Protein AF-E4PH77-F1 (afdb_monomer_lite)

Radius of gyration: 17.48 Å; chains: 1; bounding box: 30×20×44 Å

Foldseek 3Di:
DDPDPPDPQPVDPDPVRVVVVVVCVVVVVDDDDDDPQDPVNVVPPDDDDDD

Structure (mmCIF, N/CA/C/O backbone):
data_AF-E4PH77-F1
#
_entry.id   AF-E4PH77-F1
#
loop_
_atom_site.group_PDB
_atom_site.id
_atom_site.type_symbol
_atom_site.label_atom_id
_atom_site.label_alt_id
_atom_site.label_comp_id
_atom_site.label_asym_id
_atom_site.label_entity_id
_atom_site.label_seq_id
_atom_site.pdbx_PDB_ins_code
_atom_site.Cartn_x
_atom_site.Cartn_y
_atom_site.Cartn_z
_atom_site.occupancy
_atom_site.B_iso_or_equiv
_atom_site.auth_seq_id
_atom_site.auth_comp_id
_atom_site.auth_asym_id
_atom_site.auth_atom_id
_atom_site.pdbx_PDB_model_num
ATOM 1 N N . MET A 1 1 ? -7.728 -11.183 11.511 1.00 73.25 1 MET A N 1
ATOM 2 C CA . MET A 1 1 ? -8.565 -10.081 10.995 1.00 73.25 1 MET A CA 1
ATOM 3 C C . MET A 1 1 ? -9.684 -10.696 10.180 1.00 73.25 1 MET A C 1
ATOM 5 O O . MET A 1 1 ? -9.419 -11.651 9.463 1.00 73.25 1 MET A O 1
ATOM 9 N N . GLU A 1 2 ? -10.904 -10.193 10.333 1.00 81.19 2 GLU A N 1
ATOM 10 C CA . GLU A 1 2 ? -12.084 -10.695 9.628 1.00 81.19 2 GLU A CA 1
ATOM 11 C C . GLU A 1 2 ? -12.290 -9.937 8.303 1.00 81.19 2 GLU A C 1
ATOM 13 O O . GLU A 1 2 ? -12.081 -8.720 8.229 1.00 81.19 2 GLU A O 1
ATOM 18 N N . TRP A 1 3 ? -12.659 -10.659 7.243 1.00 83.31 3 TRP A N 1
ATOM 19 C CA . TRP A 1 3 ? -12.933 -10.109 5.912 1.00 83.31 3 TRP A CA 1
ATOM 20 C C . TRP A 1 3 ? -14.394 -9.655 5.819 1.00 83.31 3 TRP A C 1
ATOM 22 O O . TRP A 1 3 ? -15.223 -10.323 5.210 1.00 83.31 3 TRP A O 1
ATOM 32 N N . THR A 1 4 ? -14.711 -8.518 6.437 1.00 90.94 4 THR A N 1
ATOM 33 C CA . THR A 1 4 ? -16.054 -7.913 6.418 1.00 90.94 4 THR A CA 1
ATOM 34 C C . THR A 1 4 ? -16.049 -6.583 5.672 1.00 90.94 4 THR A C 1
ATOM 36 O O . THR A 1 4 ? -15.030 -5.894 5.618 1.00 90.94 4 THR A O 1
ATOM 39 N N . GLU A 1 5 ? -17.189 -6.167 5.120 1.00 90.31 5 GLU A N 1
ATOM 40 C CA . GLU A 1 5 ? -17.303 -4.848 4.472 1.00 90.31 5 GLU A CA 1
ATOM 41 C C . GLU A 1 5 ? -17.081 -3.680 5.440 1.00 90.31 5 GLU A C 1
ATOM 43 O O . GLU A 1 5 ? -16.649 -2.608 5.031 1.00 90.31 5 GLU A O 1
ATOM 48 N N . THR A 1 6 ? -17.317 -3.902 6.732 1.00 93.50 6 THR A N 1
ATOM 49 C CA . THR A 1 6 ? -17.146 -2.899 7.788 1.00 93.50 6 THR A CA 1
ATOM 50 C C . THR A 1 6 ? -15.694 -2.677 8.198 1.00 93.50 6 THR A C 1
ATOM 52 O O . THR A 1 6 ? -15.411 -1.735 8.935 1.00 93.50 6 THR A O 1
ATOM 55 N N . ASN A 1 7 ? -14.764 -3.526 7.758 1.00 92.50 7 ASN A N 1
ATOM 56 C CA . ASN A 1 7 ? -13.358 -3.385 8.098 1.00 92.50 7 ASN A CA 1
ATOM 57 C C . ASN A 1 7 ? -12.712 -2.260 7.260 1.00 92.50 7 ASN A C 1
ATOM 59 O O . ASN A 1 7 ? -12.509 -2.447 6.055 1.00 92.50 7 ASN A O 1
ATOM 63 N N . PRO A 1 8 ? -12.315 -1.129 7.881 1.00 93.75 8 PRO A N 1
ATOM 64 C CA . PRO A 1 8 ? -11.813 0.039 7.156 1.00 93.75 8 PRO A CA 1
ATOM 65 C C . PRO A 1 8 ? -10.419 -0.180 6.563 1.00 93.75 8 PRO A C 1
ATOM 67 O O . PRO A 1 8 ? -9.961 0.617 5.748 1.00 93.75 8 PRO A O 1
ATOM 70 N N . TRP A 1 9 ? -9.724 -1.237 6.987 1.00 95.12 9 TRP A N 1
ATOM 71 C CA . TRP A 1 9 ? -8.362 -1.511 6.551 1.00 95.12 9 TRP A CA 1
ATOM 72 C C . TRP A 1 9 ? -8.296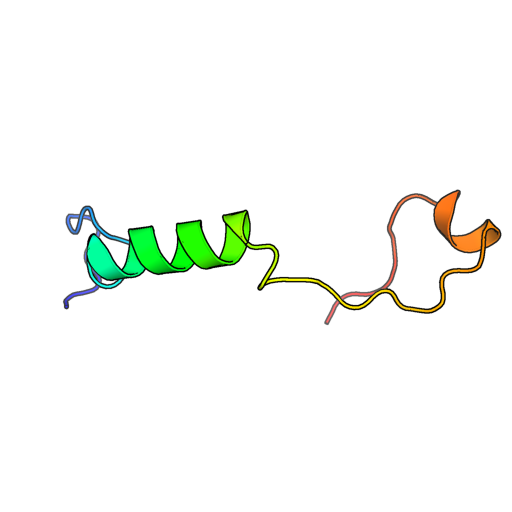 -2.354 5.293 1.00 95.12 9 TRP A C 1
ATOM 74 O O . TRP A 1 9 ? -7.217 -2.434 4.715 1.00 95.12 9 TRP A O 1
ATOM 84 N N . ARG A 1 10 ? -9.413 -2.936 4.831 1.00 94.12 10 ARG A N 1
ATOM 85 C CA . ARG A 1 10 ? -9.441 -3.680 3.566 1.00 94.12 10 ARG A CA 1
ATOM 86 C C . ARG A 1 10 ? -8.916 -2.796 2.426 1.00 94.12 10 ARG A C 1
ATOM 88 O O . ARG A 1 10 ? -9.289 -1.627 2.355 1.00 94.12 10 ARG A O 1
ATOM 95 N N . PRO A 1 11 ? -8.061 -3.324 1.533 1.00 93.62 11 PRO A N 1
ATOM 96 C CA . PRO A 1 11 ? -7.657 -4.730 1.363 1.00 93.62 11 PRO A CA 1
ATOM 97 C C . PRO A 1 11 ? -6.542 -5.222 2.310 1.00 93.62 11 PRO A C 1
ATOM 99 O O . PRO A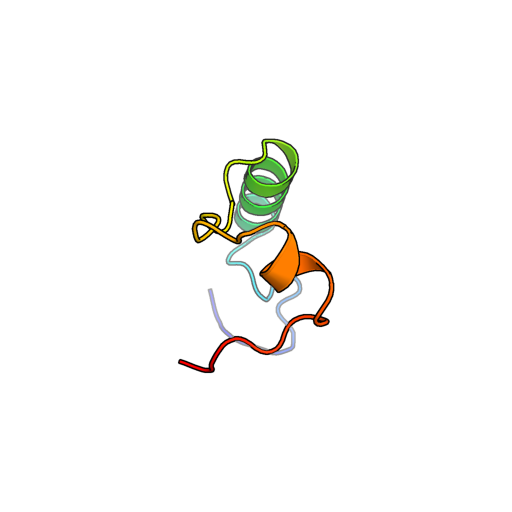 1 11 ? -6.119 -6.370 2.215 1.00 93.62 11 PRO A O 1
ATOM 102 N N . PHE A 1 12 ? -6.061 -4.385 3.224 1.00 95.75 12 PHE A N 1
ATOM 103 C CA . PHE A 1 12 ? -4.947 -4.679 4.119 1.00 95.75 12 PHE A CA 1
ATOM 104 C C . PHE A 1 12 ? -5.372 -5.259 5.471 1.00 95.75 12 PHE A C 1
ATOM 106 O O . PHE A 1 12 ? -6.507 -5.140 5.930 1.00 95.75 12 PHE A O 1
ATOM 113 N N . CYS A 1 13 ? -4.382 -5.846 6.145 1.00 93.19 13 CYS A N 1
ATOM 114 C CA . CYS A 1 13 ? -4.527 -6.459 7.460 1.00 93.19 13 CYS A CA 1
ATOM 115 C C . CYS A 1 13 ? -4.630 -5.450 8.628 1.00 93.19 13 CYS A C 1
ATOM 117 O O . CYS A 1 13 ? -4.881 -5.847 9.764 1.00 93.19 13 CYS A O 1
ATOM 119 N N . SER A 1 14 ? -4.274 -4.184 8.391 1.00 95.06 14 SER A N 1
ATOM 120 C CA . SER A 1 14 ? -4.154 -3.099 9.378 1.00 95.06 14 SER A CA 1
ATOM 121 C C . SER A 1 14 ? -3.648 -1.827 8.688 1.00 95.06 14 SER A C 1
ATOM 123 O O . SER A 1 14 ? -3.161 -1.879 7.555 1.00 95.06 14 SER A O 1
ATOM 125 N N . GLU A 1 15 ? -3.653 -0.706 9.410 1.00 96.44 15 GLU A N 1
ATOM 126 C CA . GLU A 1 15 ? -2.970 0.524 8.995 1.00 96.44 15 GLU A CA 1
ATOM 127 C C . GLU A 1 15 ? -1.478 0.306 8.714 1.00 96.44 15 GLU A C 1
ATOM 129 O O . GLU A 1 15 ? -0.955 0.774 7.706 1.00 96.44 15 GLU A O 1
ATOM 134 N N . ARG A 1 16 ? -0.796 -0.473 9.564 1.00 97.62 16 ARG A N 1
ATOM 135 C CA . ARG A 1 16 ? 0.625 -0.792 9.385 1.00 97.62 16 ARG A CA 1
ATOM 136 C C . ARG A 1 16 ? 0.877 -1.503 8.054 1.00 97.62 16 ARG A C 1
ATOM 138 O O . ARG A 1 16 ? 1.809 -1.134 7.351 1.00 97.62 16 ARG A O 1
ATOM 145 N N . CYS A 1 17 ? 0.053 -2.497 7.710 1.00 97.44 17 CYS A N 1
ATOM 146 C CA . CYS A 1 17 ? 0.146 -3.208 6.428 1.00 97.44 17 CYS A CA 1
ATOM 147 C C . CYS A 1 17 ? -0.012 -2.233 5.239 1.00 97.44 17 CYS A C 1
ATOM 149 O O . CYS A 1 17 ? 0.778 -2.289 4.302 1.00 97.44 17 CYS A O 1
ATOM 151 N N . LYS A 1 18 ? -0.974 -1.300 5.313 1.00 97.31 18 LYS A N 1
ATOM 152 C CA . LYS A 1 18 ? -1.192 -0.264 4.288 1.00 97.31 18 LYS A CA 1
ATOM 153 C C . LYS A 1 18 ? 0.022 0.657 4.114 1.00 97.31 18 LYS A C 1
ATOM 155 O O . LYS A 1 18 ? 0.398 0.966 2.990 1.00 97.31 18 LYS A O 1
ATOM 160 N N . LEU A 1 19 ? 0.622 1.112 5.216 1.00 98.38 19 LEU A N 1
ATOM 161 C CA . LEU A 1 19 ? 1.774 2.020 5.168 1.00 98.38 19 LEU A CA 1
ATOM 162 C C . LEU A 1 19 ? 3.034 1.342 4.620 1.00 98.38 19 LEU A C 1
ATOM 164 O O . LEU A 1 19 ? 3.798 1.986 3.909 1.00 98.38 19 LEU A O 1
ATOM 168 N N . ILE A 1 20 ? 3.240 0.058 4.925 1.00 98.56 20 ILE A N 1
ATOM 169 C CA . ILE A 1 20 ? 4.359 -0.717 4.372 1.00 98.56 20 ILE A CA 1
ATOM 170 C C . ILE A 1 20 ? 4.218 -0.848 2.856 1.00 98.56 20 ILE A C 1
ATOM 172 O O . ILE A 1 20 ? 5.172 -0.558 2.143 1.00 98.56 20 ILE A O 1
ATOM 176 N N . ASP A 1 21 ? 3.036 -1.236 2.369 1.00 98.38 21 ASP A N 1
ATOM 177 C CA . ASP A 1 21 ? 2.790 -1.373 0.930 1.00 98.38 21 ASP A CA 1
ATOM 178 C C . ASP A 1 21 ? 2.995 -0.042 0.196 1.00 98.38 21 ASP A C 1
ATOM 180 O O . ASP A 1 21 ? 3.702 0.018 -0.807 1.00 98.38 21 ASP A O 1
ATOM 184 N N . LEU A 1 22 ? 2.474 1.051 0.765 1.00 98.31 22 LEU A N 1
ATOM 185 C CA . LEU A 1 22 ? 2.701 2.397 0.243 1.00 98.31 22 LEU A CA 1
ATOM 186 C C . LEU A 1 22 ? 4.195 2.753 0.187 1.00 98.31 22 LEU A C 1
ATOM 188 O O . LEU A 1 22 ? 4.642 3.354 -0.787 1.00 98.31 22 LEU A O 1
ATOM 192 N N . GLY A 1 23 ? 4.962 2.386 1.216 1.00 98.38 23 GLY A N 1
ATOM 193 C CA . GLY A 1 23 ? 6.410 2.576 1.245 1.00 98.38 23 GLY A CA 1
ATOM 194 C C . GLY A 1 23 ? 7.122 1.802 0.135 1.00 98.38 23 GLY A C 1
ATOM 195 O O . GLY A 1 23 ? 7.927 2.389 -0.579 1.00 98.38 23 GLY A O 1
ATOM 196 N N . ALA A 1 24 ? 6.77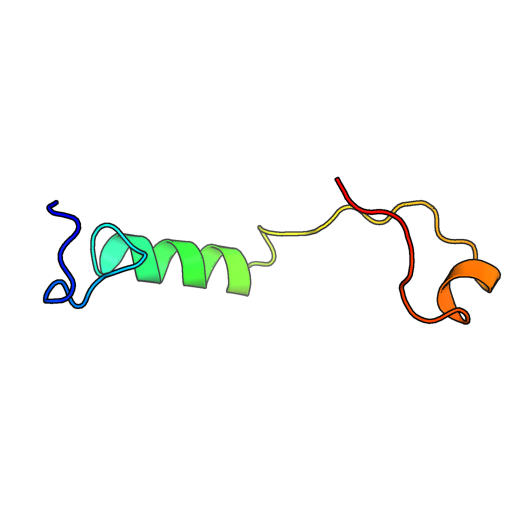6 0.529 -0.064 1.00 98.56 24 ALA A N 1
ATOM 197 C CA . ALA A 1 24 ? 7.353 -0.305 -1.119 1.00 98.56 24 ALA A CA 1
ATOM 198 C C . ALA A 1 24 ? 7.080 0.264 -2.524 1.00 98.56 24 ALA A C 1
ATOM 200 O O . ALA A 1 24 ? 7.976 0.291 -3.367 1.00 98.56 24 ALA A O 1
ATOM 201 N N . TRP A 1 25 ? 5.875 0.796 -2.759 1.00 97.69 25 TRP A N 1
ATOM 202 C CA . TRP A 1 25 ? 5.561 1.535 -3.987 1.00 97.69 25 TRP A CA 1
ATOM 203 C C . TRP A 1 25 ? 6.404 2.802 -4.140 1.00 97.69 25 TRP A C 1
ATOM 205 O O . TRP A 1 25 ? 6.986 3.026 -5.198 1.00 97.69 25 TRP A O 1
ATOM 215 N N . ALA A 1 26 ? 6.484 3.626 -3.092 1.00 97.94 26 ALA A N 1
ATOM 216 C CA . ALA A 1 26 ? 7.236 4.879 -3.125 1.00 97.94 26 ALA A CA 1
ATOM 217 C C . ALA A 1 26 ? 8.748 4.666 -3.319 1.00 97.94 26 ALA A C 1
ATOM 219 O O . ALA A 1 26 ? 9.415 5.514 -3.905 1.00 97.94 26 ALA A O 1
ATOM 220 N N . ASN A 1 27 ? 9.271 3.536 -2.845 1.00 98.44 27 ASN A N 1
ATOM 221 C CA . ASN A 1 27 ? 10.671 3.141 -2.982 1.00 98.44 27 ASN A CA 1
ATOM 222 C C . ASN A 1 27 ? 10.967 2.360 -4.275 1.00 98.44 27 ASN A C 1
ATOM 224 O O . ASN A 1 27 ? 12.082 1.865 -4.426 1.00 98.44 27 ASN A O 1
ATOM 228 N N . GLU A 1 28 ? 9.992 2.210 -5.180 1.00 95.50 28 GLU A N 1
ATOM 229 C CA . GLU A 1 28 ? 10.128 1.434 -6.425 1.00 95.50 28 GLU A CA 1
ATOM 230 C C . GLU A 1 28 ? 10.532 -0.040 -6.202 1.00 95.50 28 GLU A C 1
ATOM 232 O O . GLU A 1 28 ? 11.143 -0.682 -7.061 1.00 95.50 28 GLU A O 1
ATOM 237 N N . GLU A 1 29 ? 10.177 -0.614 -5.047 1.00 97.62 29 GLU A N 1
ATOM 238 C CA . GLU A 1 29 ? 10.444 -2.024 -4.734 1.00 97.62 29 GLU A CA 1
ATOM 239 C C . GLU A 1 29 ? 9.553 -2.956 -5.571 1.00 97.62 29 GLU A C 1
ATOM 241 O O . GLU A 1 29 ? 9.956 -4.066 -5.931 1.00 97.62 29 GLU A O 1
ATOM 246 N N . TYR A 1 30 ? 8.357 -2.487 -5.937 1.00 96.06 30 TYR A N 1
ATOM 247 C CA . TYR A 1 30 ? 7.497 -3.151 -6.908 1.00 96.06 30 TYR A CA 1
ATOM 248 C C . TYR A 1 30 ? 7.786 -2.646 -8.318 1.00 96.06 30 TYR A C 1
ATOM 250 O O . TYR A 1 30 ? 7.591 -1.475 -8.637 1.00 96.06 30 TYR A O 1
ATOM 258 N N . ARG A 1 31 ? 8.193 -3.563 -9.194 1.00 90.44 31 ARG A N 1
ATOM 259 C CA . ARG A 1 31 ? 8.414 -3.291 -10.613 1.00 90.44 31 ARG A CA 1
ATOM 260 C C . ARG A 1 31 ? 7.993 -4.480 -11.454 1.00 90.44 31 ARG A C 1
ATOM 262 O O . ARG A 1 31 ? 8.248 -5.627 -11.089 1.00 90.44 31 ARG A O 1
ATOM 269 N N . VAL A 1 32 ? 7.406 -4.199 -12.609 1.00 87.75 32 VAL A N 1
ATOM 270 C CA . VAL A 1 32 ? 7.220 -5.208 -13.650 1.00 87.75 32 VAL A CA 1
ATOM 271 C C . VAL A 1 32 ? 8.529 -5.278 -14.440 1.00 87.75 32 VAL A C 1
ATOM 273 O O . VAL A 1 32 ? 9.017 -4.234 -14.885 1.00 87.75 32 VAL A O 1
ATOM 276 N N . PRO A 1 33 ? 9.164 -6.456 -14.567 1.00 84.25 33 PRO A N 1
ATOM 277 C CA . PRO A 1 33 ? 10.311 -6.613 -15.448 1.00 84.25 33 PRO A CA 1
ATOM 278 C C . PRO A 1 33 ? 9.929 -6.187 -16.864 1.00 84.25 33 PRO A C 1
ATOM 280 O O . PRO A 1 33 ? 8.892 -6.602 -17.372 1.00 84.25 33 PRO A O 1
ATOM 283 N N . ALA A 1 34 ? 10.761 -5.367 -17.500 1.00 78.69 34 ALA A N 1
ATOM 284 C CA . ALA A 1 34 ? 10.600 -5.131 -18.922 1.00 78.69 34 ALA A CA 1
ATOM 285 C C . ALA A 1 34 ? 10.989 -6.420 -19.653 1.00 78.69 34 ALA A C 1
ATOM 287 O O . ALA A 1 34 ? 12.100 -6.927 -19.469 1.00 78.69 34 ALA A O 1
ATOM 288 N N . GLU A 1 35 ? 10.090 -6.945 -20.482 1.00 77.38 35 GLU A N 1
ATOM 289 C CA . GLU A 1 35 ? 10.528 -7.780 -21.597 1.00 77.38 35 GLU A CA 1
ATOM 290 C C . GLU A 1 35 ? 11.408 -6.911 -22.507 1.00 77.38 35 GLU A C 1
ATOM 292 O O . GLU A 1 35 ? 11.288 -5.683 -22.489 1.00 77.38 35 GLU A O 1
ATOM 297 N N . ASN A 1 36 ? 12.344 -7.512 -23.249 1.00 67.19 36 ASN A N 1
ATOM 298 C CA . ASN A 1 36 ? 13.178 -6.773 -24.200 1.00 67.19 36 ASN A CA 1
ATOM 299 C C . ASN A 1 36 ? 12.289 -6.247 -25.338 1.00 67.19 36 ASN A C 1
ATOM 301 O O . ASN A 1 36 ? 12.240 -6.843 -26.408 1.00 67.19 36 ASN A O 1
ATOM 305 N N . ALA A 1 37 ? 11.560 -5.167 -25.078 1.00 64.81 37 ALA A N 1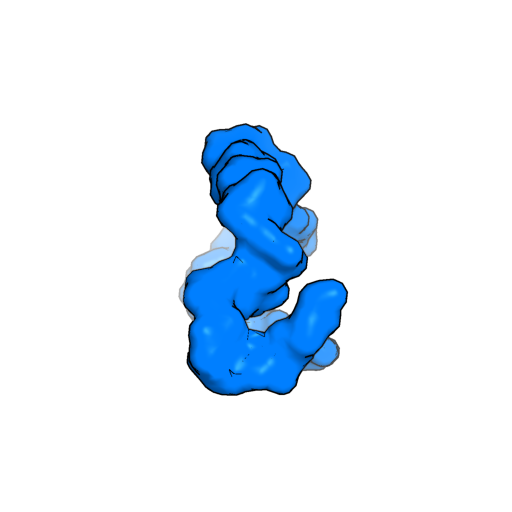
ATOM 306 C CA . ALA A 1 37 ? 10.730 -4.492 -26.046 1.00 64.81 37 ALA A CA 1
ATOM 307 C C . ALA A 1 37 ? 11.670 -3.793 -27.021 1.00 64.81 37 ALA A C 1
ATOM 309 O O . ALA A 1 37 ? 12.479 -2.935 -26.639 1.00 64.81 37 ALA A O 1
ATOM 310 N N . SER A 1 38 ? 11.609 -4.201 -28.280 1.00 70.88 38 SER A N 1
ATOM 311 C CA . SER A 1 38 ? 12.224 -3.432 -29.343 1.00 70.88 38 SER A CA 1
ATOM 312 C C . SER A 1 38 ? 11.529 -2.064 -29.429 1.00 70.88 38 SER A C 1
ATOM 314 O O . SER A 1 38 ? 10.374 -1.922 -29.019 1.00 70.88 38 SER A O 1
ATOM 316 N N . PRO A 1 39 ? 12.188 -1.030 -29.973 1.00 65.12 39 PRO A N 1
ATOM 317 C CA . PRO A 1 39 ? 11.541 0.259 -30.218 1.00 65.12 39 PRO A CA 1
ATOM 318 C C . PRO A 1 39 ? 10.252 0.149 -31.051 1.00 65.12 39 PRO A C 1
ATOM 320 O O . PRO A 1 39 ? 9.399 1.025 -30.961 1.00 65.12 39 PRO A O 1
ATOM 323 N N . GLU A 1 40 ? 10.105 -0.925 -31.832 1.00 66.94 40 GLU A N 1
ATOM 324 C CA . GLU A 1 40 ? 8.926 -1.230 -32.647 1.00 66.94 40 GLU A CA 1
ATOM 325 C C . GLU A 1 40 ? 7.743 -1.737 -31.794 1.00 66.94 40 GLU A C 1
ATOM 327 O O . GLU A 1 40 ? 6.591 -1.460 -32.125 1.00 66.94 40 GLU A O 1
ATOM 332 N N . ASP A 1 41 ? 8.012 -2.390 -30.655 1.00 65.62 41 ASP A N 1
ATOM 333 C CA . ASP A 1 41 ? 6.993 -2.910 -29.726 1.00 65.62 41 ASP A CA 1
ATOM 334 C C . ASP A 1 41 ? 6.366 -1.809 -28.849 1.00 65.62 41 ASP A C 1
ATOM 336 O O . ASP A 1 41 ? 5.282 -1.984 -28.299 1.00 65.62 41 ASP A O 1
ATOM 340 N N . LEU A 1 42 ? 7.039 -0.660 -28.705 1.00 66.06 42 LEU A N 1
ATOM 341 C CA . LEU A 1 42 ? 6.579 0.460 -27.870 1.00 66.06 42 LEU A CA 1
ATOM 342 C C . LEU A 1 42 ? 5.553 1.365 -28.575 1.00 66.06 42 LEU A C 1
ATOM 344 O O . LEU A 1 42 ? 4.837 2.106 -27.901 1.00 66.06 42 LEU A O 1
ATOM 348 N N . ASP A 1 43 ? 5.489 1.318 -29.910 1.00 65.19 43 ASP A N 1
ATOM 349 C CA . ASP A 1 43 ? 4.584 2.138 -30.735 1.00 65.19 43 ASP A CA 1
ATOM 350 C C . ASP A 1 43 ? 3.199 1.479 -30.907 1.00 65.19 43 ASP A C 1
ATOM 352 O O . ASP A 1 43 ? 2.186 2.149 -31.118 1.00 65.19 43 ASP A O 1
ATOM 356 N N . GLN A 1 44 ? 3.120 0.155 -30.735 1.00 60.22 44 GLN A N 1
ATOM 357 C CA . GLN A 1 44 ? 1.864 -0.593 -30.723 1.00 60.22 44 GLN A CA 1
ATOM 358 C C . GLN A 1 44 ? 1.340 -0.674 -29.291 1.00 60.22 44 GLN A C 1
ATOM 360 O O . GLN A 1 44 ? 1.775 -1.505 -28.504 1.00 60.22 44 GLN A O 1
ATOM 365 N N . GLY A 1 45 ? 0.413 0.222 -28.945 1.00 57.81 45 GLY A N 1
ATOM 366 C CA . GLY A 1 45 ? -0.184 0.332 -27.615 1.00 57.81 45 GLY A CA 1
ATOM 367 C C . GLY A 1 45 ? -0.610 -1.004 -26.997 1.00 57.81 45 GLY A C 1
ATOM 368 O O . GLY A 1 45 ? -1.731 -1.453 -27.200 1.00 57.81 45 GLY A O 1
ATOM 369 N N . GLY A 1 46 ? 0.284 -1.575 -26.188 1.00 59.06 46 GLY A N 1
ATOM 370 C CA . GLY A 1 46 ? 0.009 -2.409 -25.022 1.00 59.06 46 GLY A CA 1
ATOM 371 C C . GLY A 1 46 ? -0.969 -3.567 -25.196 1.00 59.06 46 GLY A C 1
ATOM 372 O O . GLY A 1 46 ? -1.832 -3.736 -24.339 1.00 59.06 46 GLY A O 1
ATOM 373 N N . GLU A 1 47 ? -0.819 -4.399 -26.226 1.00 61.59 47 GLU A N 1
ATOM 374 C CA . GLU A 1 47 ? -1.488 -5.703 -26.260 1.00 61.59 47 GLU A CA 1
ATOM 375 C C . GLU A 1 47 ? -0.460 -6.832 -26.366 1.00 61.59 47 GLU A C 1
ATOM 377 O O . GLU A 1 47 ? -0.268 -7.444 -27.410 1.00 61.59 47 GLU A O 1
ATOM 382 N N . THR A 1 48 ? 0.206 -7.129 -25.246 1.00 59.06 48 THR A N 1
ATOM 383 C CA . THR A 1 48 ? 0.837 -8.439 -25.057 1.00 59.06 48 THR A CA 1
ATOM 384 C C . THR A 1 48 ? 0.178 -9.171 -23.887 1.00 59.06 48 THR A C 1
ATOM 386 O O . THR A 1 48 ? 0.365 -8.877 -22.712 1.00 59.06 48 THR A O 1
ATOM 389 N N . THR A 1 49 ? -0.710 -10.078 -24.287 1.00 55.84 49 THR A N 1
ATOM 390 C CA . THR A 1 49 ? -0.967 -11.407 -23.724 1.00 55.84 49 THR A CA 1
ATOM 391 C C . THR A 1 49 ? -1.219 -11.548 -22.215 1.00 55.84 49 THR A C 1
ATOM 393 O O . THR A 1 49 ? -0.330 -11.692 -21.386 1.00 55.84 49 THR A O 1
ATOM 396 N N . ARG A 1 50 ? -2.518 -11.672 -21.924 1.00 58.78 50 ARG A N 1
ATOM 397 C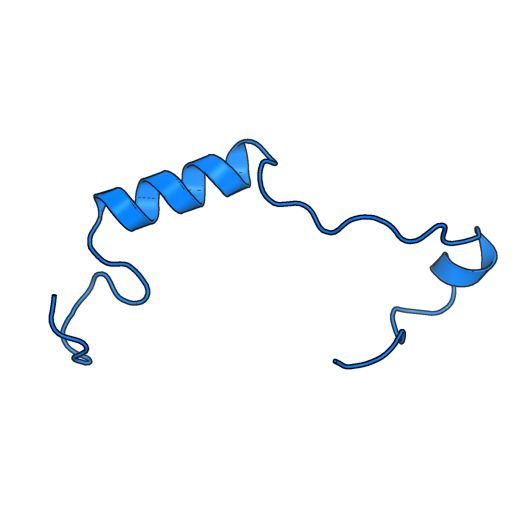 CA . ARG A 1 50 ? -3.173 -12.420 -20.838 1.00 58.78 50 ARG A CA 1
ATOM 398 C C . ARG A 1 50 ? -2.387 -13.642 -20.316 1.00 58.78 50 ARG A C 1
ATOM 400 O O . ARG A 1 50 ? -2.207 -14.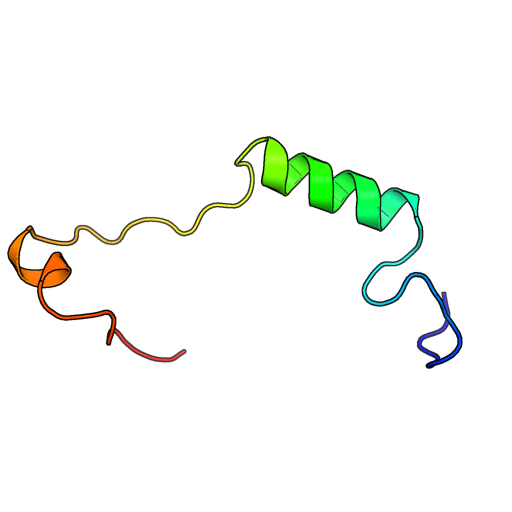600 -21.063 1.00 58.78 50 ARG A O 1
ATOM 407 N N . HIS A 1 51 ? -2.141 -13.679 -19.005 1.00 41.00 51 HIS A N 1
ATOM 408 C CA . HIS A 1 51 ? -2.152 -14.900 -18.190 1.00 41.00 51 HIS A CA 1
ATOM 409 C C . HIS A 1 51 ? -2.855 -14.640 -16.858 1.00 41.00 51 HIS A C 1
ATOM 411 O O . HIS A 1 51 ? -2.548 -13.610 -16.222 1.00 41.00 51 HIS A O 1
#

Organism: Marinobacter adhaerens (strain DSM 23420 / HP15) (NCBI:txid225937)

InterPro domains:
  IPR005584 DNA gyrase inhibitor YacG [PF03884] (2-40)
  IPR005584 DNA gyrase inhibitor YacG [PTHR36150] (2-41)
  IPR013088 Zinc finger, NHR/GATA-type [G3DSA:3.30.50.10] (1-49)

Sequence (51 aa):
MEWTETNPWRPFCSERCKLIDLGAWANEEYRVPAENASPEDLDQGGETTRH

Secondary structure (DSSP, 8-state):
----TT-TTTTSSSHHHHHHHHHHHHTT---PPPP---TTTTTS-S-----

pLDDT: mean 82.98, std 15.95, range [41.0, 98.56]